Protein AF-A0AA35TPE4-F1 (afdb_monomer_lite)

Foldseek 3Di:
DLVVLLVVLVVLLVVLVLLLCLQQVPPLCPPPHVNVVVVVVVVVLCQFQVLSVDNPNPLSNVLSVVSVVLSVLSVVLNVCSVVVHLVSLVSLLVSLVSLQVSLVVVVVCCDVVVPNVVSGDDPDPCCCCVNPVPVSVCSNVVSVVSNVVSVVVVVVVVVVVVVVVVVVVVD

Sequence (171 aa):
MDRLGLLWFTVASLIVSWDSAFVLLRPKTLPGGDWHHFFKPYALYIQIDTRYGDMTDTFGYAQSWANVVEIVLNFSTVALLLQKSRGAWLCGFAVSTMTFWKTVIYMMQYFDFCAGGHLVQHHTWQQYLGLFMIPNGIWVVVPFYFMLAYGRKLKSGLDAIDITENKNKSD

Secondary structure (DSSP, 8-state):
-HHHHHHHHHHHHHHHHHHHHHHHTTTTTSTTSTTGGGSTTHHHHHHHBGGGT-TT-HHHHHHHHHHHHHHHHHHHHHHHHHTT-THHHHHHHHHHHHHHHHHHHHHHTTSGGGT-GGGB--SSHHHIIIIIIHHHHHHHHHHHHHHHHHHHHHHHHHHHHHHHHHHHHH-

Structure (mmCIF, N/CA/C/O backbone):
data_AF-A0AA35TPE4-F1
#
_entry.id   AF-A0AA35TPE4-F1
#
loop_
_atom_site.group_PDB
_atom_site.id
_atom_site.type_symbol
_atom_site.label_atom_id
_atom_site.label_alt_id
_atom_site.label_comp_id
_atom_site.label_asym_id
_atom_site.label_entity_id
_atom_site.label_seq_id
_atom_site.pdbx_PDB_ins_code
_atom_site.Cartn_x
_atom_site.Cartn_y
_atom_site.Cartn_z
_atom_site.occupancy
_atom_site.B_iso_or_equiv
_atom_site.auth_seq_id
_atom_site.auth_comp_id
_atom_site.auth_asym_id
_atom_site.auth_atom_id
_atom_site.pdbx_PDB_model_num
ATOM 1 N N . MET A 1 1 ? -15.989 -6.283 9.355 1.00 81.69 1 MET A N 1
ATOM 2 C CA . MET A 1 1 ? -14.985 -5.205 9.248 1.00 81.69 1 MET A CA 1
ATOM 3 C C . MET A 1 1 ? -13.635 -5.649 9.786 1.00 81.69 1 MET A C 1
ATOM 5 O O . MET A 1 1 ? -12.712 -5.747 9.003 1.00 81.69 1 MET A O 1
ATOM 9 N N . ASP A 1 2 ? -13.528 -6.035 11.058 1.00 87.62 2 ASP A N 1
ATOM 10 C CA . ASP A 1 2 ? -12.223 -6.367 11.660 1.00 87.62 2 ASP A CA 1
ATOM 11 C C . ASP A 1 2 ? -11.571 -7.618 11.034 1.00 87.62 2 ASP A C 1
ATOM 13 O O . ASP A 1 2 ? -10.374 -7.620 10.780 1.00 87.62 2 ASP A O 1
ATOM 17 N N . ARG A 1 3 ? -12.363 -8.633 10.646 1.00 94.44 3 ARG A N 1
ATOM 18 C CA . ARG A 1 3 ? -11.879 -9.780 9.842 1.00 94.44 3 ARG A CA 1
ATOM 19 C C . ARG A 1 3 ? -11.372 -9.380 8.452 1.00 94.44 3 ARG A C 1
ATOM 21 O O . ARG A 1 3 ? -10.402 -9.949 7.971 1.00 94.44 3 ARG A O 1
ATOM 28 N N . LEU A 1 4 ? -12.030 -8.404 7.822 1.00 96.56 4 LEU A N 1
ATOM 29 C CA . LEU A 1 4 ? -11.601 -7.868 6.530 1.00 96.56 4 LEU A CA 1
ATOM 30 C C . LEU A 1 4 ? -10.307 -7.064 6.700 1.00 96.56 4 LEU A C 1
ATOM 32 O O . LEU A 1 4 ? -9.418 -7.181 5.871 1.00 96.56 4 LEU A O 1
ATOM 36 N N . GLY A 1 5 ? -10.182 -6.311 7.798 1.00 97.12 5 GLY A N 1
ATOM 37 C CA . GLY A 1 5 ? -8.951 -5.625 8.188 1.00 97.12 5 GLY A CA 1
ATOM 38 C C . GLY A 1 5 ? -7.791 -6.587 8.411 1.00 97.12 5 GLY A C 1
ATOM 39 O O . GLY A 1 5 ? -6.720 -6.360 7.867 1.00 97.12 5 GLY A O 1
ATOM 40 N N . LEU A 1 6 ? -8.013 -7.685 9.140 1.00 98.12 6 LEU A N 1
ATOM 41 C CA . LEU A 1 6 ? -7.004 -8.732 9.328 1.00 98.12 6 LEU A CA 1
ATOM 42 C C . LEU A 1 6 ? -6.519 -9.272 7.983 1.00 98.12 6 LEU A C 1
ATOM 44 O O . LEU A 1 6 ? -5.323 -9.271 7.726 1.00 98.12 6 LEU A O 1
ATOM 48 N N . LEU A 1 7 ? -7.447 -9.669 7.108 1.00 98.31 7 LEU A N 1
ATOM 49 C CA . LEU A 1 7 ? -7.095 -10.166 5.781 1.00 98.31 7 LEU A CA 1
ATOM 50 C C . LEU A 1 7 ? -6.309 -9.122 4.979 1.00 98.31 7 LEU A C 1
ATOM 52 O O . LEU A 1 7 ? -5.238 -9.425 4.461 1.00 98.31 7 LEU A O 1
ATOM 56 N N . TRP A 1 8 ? -6.833 -7.900 4.894 1.00 98.44 8 TRP A N 1
ATOM 57 C CA . TRP A 1 8 ? -6.244 -6.835 4.096 1.00 98.44 8 TRP A CA 1
ATOM 58 C C . TRP A 1 8 ? -4.845 -6.463 4.568 1.00 98.44 8 TRP A C 1
ATOM 60 O O . TRP A 1 8 ? -3.914 -6.548 3.780 1.00 98.44 8 TRP A O 1
ATOM 70 N N . PHE A 1 9 ? -4.675 -6.088 5.837 1.00 98.56 9 PHE A N 1
ATOM 71 C CA . PHE A 1 9 ? -3.381 -5.616 6.328 1.00 98.56 9 PHE A CA 1
ATOM 72 C C . PHE A 1 9 ? -2.331 -6.725 6.335 1.00 98.56 9 PHE A C 1
ATOM 74 O O . PHE A 1 9 ? -1.164 -6.445 6.088 1.00 98.56 9 PHE A O 1
ATOM 81 N N . THR A 1 10 ? -2.723 -7.987 6.540 1.00 98.56 10 THR A N 1
ATOM 82 C CA . THR A 1 10 ? -1.794 -9.113 6.388 1.00 98.56 10 THR A CA 1
ATOM 83 C C . THR A 1 1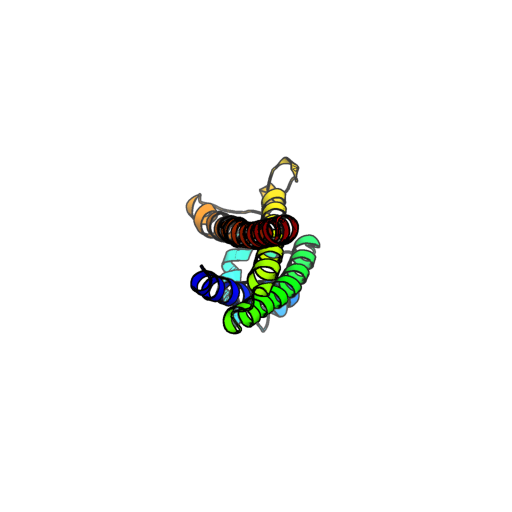0 ? -1.361 -9.289 4.935 1.00 98.56 10 THR A C 1
ATOM 85 O O . THR A 1 10 ? -0.163 -9.329 4.665 1.00 98.56 10 THR A O 1
ATOM 88 N N . VAL A 1 11 ? -2.303 -9.373 3.991 1.00 98.38 11 VAL A N 1
ATOM 89 C CA . VAL A 1 11 ? -1.976 -9.559 2.566 1.00 98.38 11 VAL A CA 1
ATOM 90 C C . VAL A 1 11 ? -1.193 -8.362 2.024 1.00 98.38 11 VAL A C 1
ATOM 92 O O . VAL A 1 11 ? -0.195 -8.551 1.331 1.00 98.38 11 VAL A O 1
ATOM 95 N N . ALA A 1 12 ? -1.587 -7.144 2.395 1.00 98.19 12 ALA A N 1
ATOM 96 C CA . ALA A 1 12 ? -0.894 -5.921 2.023 1.00 98.19 12 ALA A CA 1
ATOM 97 C C . ALA A 1 12 ? 0.541 -5.904 2.533 1.00 98.19 12 ALA A C 1
ATOM 99 O O . ALA A 1 12 ? 1.447 -5.691 1.734 1.00 98.19 12 ALA A O 1
ATOM 100 N N . SER A 1 13 ? 0.781 -6.233 3.807 1.00 97.94 13 SER A N 1
ATOM 101 C CA . SER A 1 13 ? 2.146 -6.342 4.327 1.00 97.94 13 SER A CA 1
ATOM 102 C C . SER A 1 13 ? 3.010 -7.301 3.516 1.00 97.94 13 SER A C 1
ATOM 104 O O . SER A 1 13 ? 4.166 -6.983 3.258 1.00 97.94 13 SER A O 1
ATOM 106 N N . LEU A 1 14 ? 2.485 -8.456 3.095 1.00 98.06 14 LEU A N 1
ATOM 107 C CA . LEU A 1 14 ? 3.258 -9.428 2.315 1.00 98.06 14 LEU A CA 1
ATOM 108 C C . LEU A 1 14 ? 3.609 -8.895 0.921 1.00 98.06 14 LEU A C 1
ATOM 110 O O . LEU A 1 14 ? 4.765 -8.984 0.508 1.00 98.06 14 LEU A O 1
ATOM 114 N N . ILE A 1 15 ? 2.636 -8.308 0.220 1.00 98.06 15 ILE A N 1
ATOM 115 C CA . ILE A 1 15 ? 2.846 -7.756 -1.125 1.00 98.06 15 ILE A CA 1
ATOM 116 C C . ILE A 1 15 ? 3.804 -6.564 -1.072 1.00 98.06 15 ILE A C 1
ATOM 118 O O . ILE A 1 15 ? 4.768 -6.518 -1.827 1.00 98.06 15 ILE A O 1
ATOM 122 N N . VAL A 1 16 ? 3.582 -5.632 -0.145 1.00 97.81 16 VAL A N 1
ATOM 123 C CA . VAL A 1 16 ? 4.398 -4.420 0.006 1.00 97.81 16 VAL A CA 1
ATOM 124 C C . VAL A 1 16 ? 5.812 -4.761 0.485 1.00 97.81 16 VAL A C 1
ATOM 126 O O . VAL A 1 16 ? 6.768 -4.110 0.071 1.00 97.81 16 VAL A O 1
ATOM 129 N N . SER A 1 17 ? 5.980 -5.822 1.286 1.00 98.19 17 SER A N 1
ATOM 130 C CA . SER A 1 17 ? 7.312 -6.348 1.630 1.00 98.19 17 SER A CA 1
ATOM 131 C C . SER A 1 17 ? 8.048 -6.847 0.397 1.00 98.19 17 SER A C 1
ATOM 133 O O . SER A 1 17 ? 9.224 -6.538 0.224 1.00 98.19 17 SER A O 1
ATOM 135 N N . TRP A 1 18 ? 7.365 -7.597 -0.469 1.00 97.88 18 TRP A N 1
ATOM 136 C CA . TRP A 1 18 ? 7.956 -8.096 -1.706 1.00 97.88 18 TRP A CA 1
ATOM 137 C C . TRP A 1 18 ? 8.314 -6.948 -2.658 1.00 97.88 18 TRP A C 1
ATOM 139 O O . TRP A 1 18 ? 9.425 -6.909 -3.179 1.00 97.88 18 TRP A O 1
ATOM 149 N N . ASP A 1 19 ? 7.433 -5.960 -2.793 1.00 97.25 19 ASP A N 1
ATOM 150 C CA . ASP A 1 19 ? 7.647 -4.769 -3.615 1.00 97.25 19 ASP A CA 1
ATOM 151 C C . ASP A 1 19 ? 8.816 -3.902 -3.127 1.00 97.25 19 ASP A C 1
ATOM 153 O O . ASP A 1 19 ? 9.745 -3.596 -3.876 1.00 97.25 19 ASP A O 1
ATOM 157 N N . SER A 1 20 ? 8.840 -3.591 -1.830 1.00 97.69 20 SER A N 1
ATOM 158 C CA . SER A 1 20 ? 9.935 -2.839 -1.218 1.00 97.69 20 SER A CA 1
ATOM 159 C C . SER A 1 20 ? 11.262 -3.587 -1.315 1.00 97.69 20 SER A C 1
ATOM 161 O O . SER A 1 20 ? 12.293 -2.968 -1.577 1.00 97.69 20 SER A O 1
ATOM 163 N N . ALA A 1 21 ? 11.256 -4.905 -1.100 1.00 98.00 21 ALA A N 1
ATOM 164 C CA . ALA A 1 21 ? 12.451 -5.728 -1.226 1.00 98.00 21 ALA A CA 1
ATOM 165 C C . ALA A 1 21 ? 12.966 -5.720 -2.666 1.00 98.00 21 ALA A C 1
ATOM 167 O O . ALA A 1 21 ? 14.171 -5.586 -2.868 1.00 98.00 21 ALA A O 1
ATOM 168 N N . PHE A 1 22 ? 12.073 -5.800 -3.660 1.00 98.25 22 PHE A N 1
ATOM 169 C CA . PHE A 1 22 ? 12.464 -5.706 -5.061 1.00 98.25 22 PHE A CA 1
ATOM 170 C C . PHE A 1 22 ? 13.268 -4.433 -5.310 1.00 98.25 22 PHE A C 1
ATOM 172 O O . PHE A 1 22 ? 14.395 -4.536 -5.782 1.00 98.25 22 PHE A O 1
ATOM 179 N N . VAL A 1 23 ? 12.734 -3.262 -4.949 1.00 97.94 23 VAL A N 1
ATOM 180 C CA . VAL A 1 23 ? 13.345 -1.961 -5.263 1.00 97.94 23 VAL A CA 1
ATOM 181 C C . VAL A 1 23 ? 14.620 -1.692 -4.459 1.00 97.94 23 VAL A C 1
ATOM 183 O O . VAL A 1 23 ? 15.614 -1.245 -5.039 1.00 97.94 23 VAL A O 1
ATOM 186 N N . LEU A 1 24 ? 14.614 -1.962 -3.148 1.00 97.69 24 LEU A N 1
ATOM 187 C CA . LEU A 1 24 ? 15.739 -1.649 -2.252 1.00 97.69 24 LEU A CA 1
ATOM 188 C C . LEU A 1 24 ? 16.948 -2.568 -2.457 1.00 97.69 24 LEU A C 1
ATOM 190 O O . LEU A 1 24 ? 18.067 -2.190 -2.121 1.00 97.69 24 LEU A O 1
ATOM 194 N N . LEU A 1 25 ? 16.737 -3.771 -2.995 1.00 97.31 25 LEU A N 1
ATOM 195 C CA . LEU A 1 25 ? 17.798 -4.759 -3.206 1.00 97.31 25 LEU A CA 1
ATOM 196 C C . LEU A 1 25 ? 18.301 -4.803 -4.653 1.00 97.31 25 LEU A C 1
ATOM 198 O O . LEU A 1 25 ? 19.137 -5.650 -4.991 1.00 97.31 25 LEU A O 1
ATOM 202 N N . ARG A 1 26 ? 17.833 -3.898 -5.522 1.00 96.75 26 ARG A N 1
ATOM 203 C CA . ARG A 1 26 ? 18.419 -3.737 -6.856 1.00 96.75 26 ARG A CA 1
ATOM 204 C C . ARG A 1 26 ? 19.914 -3.370 -6.717 1.00 96.75 26 ARG A C 1
ATOM 206 O O . ARG A 1 26 ? 20.282 -2.655 -5.788 1.00 96.75 26 ARG A O 1
ATOM 213 N N . PRO A 1 27 ? 20.801 -3.862 -7.601 1.00 96.94 27 PRO A N 1
ATOM 214 C CA . PRO A 1 27 ? 20.501 -4.578 -8.840 1.00 96.94 27 PRO A CA 1
ATOM 215 C C . PRO A 1 27 ? 20.304 -6.094 -8.676 1.00 96.94 27 PRO A C 1
ATOM 217 O O . PRO A 1 27 ? 19.991 -6.758 -9.656 1.00 96.94 27 PRO A O 1
ATOM 220 N N . LYS A 1 28 ? 20.441 -6.670 -7.470 1.00 97.56 28 LYS A N 1
ATOM 221 C CA . LYS A 1 28 ? 20.376 -8.135 -7.272 1.00 97.56 28 LYS A CA 1
ATOM 222 C C . LYS A 1 28 ? 19.030 -8.742 -7.671 1.00 97.56 28 LYS A C 1
ATOM 224 O O . LYS A 1 28 ? 18.963 -9.921 -7.998 1.00 97.56 28 LYS A O 1
ATOM 229 N N . THR A 1 29 ? 17.965 -7.953 -7.617 1.00 97.81 29 THR A N 1
ATOM 230 C CA . THR A 1 29 ? 16.585 -8.348 -7.931 1.00 97.81 29 THR A CA 1
ATOM 231 C C . THR A 1 29 ? 16.196 -8.103 -9.395 1.00 97.81 29 THR A C 1
ATOM 233 O O . THR A 1 29 ? 15.232 -8.708 -9.876 1.00 97.81 29 THR A O 1
ATOM 236 N N . LEU A 1 30 ? 16.947 -7.267 -10.124 1.00 97.75 30 LEU A N 1
ATOM 237 C CA . LEU A 1 30 ? 16.736 -6.997 -11.551 1.00 97.75 30 LEU A CA 1
ATOM 238 C C . LEU A 1 30 ? 17.097 -8.221 -12.412 1.00 97.75 30 LEU A C 1
ATOM 240 O O . LEU A 1 30 ? 17.871 -9.068 -11.961 1.00 97.75 30 LEU A O 1
ATOM 244 N N . PRO A 1 31 ? 16.576 -8.333 -13.652 1.00 97.12 31 PRO A N 1
ATOM 245 C CA . PRO A 1 31 ? 16.970 -9.397 -14.574 1.00 97.12 31 PRO A CA 1
ATOM 246 C C . PRO A 1 31 ? 18.494 -9.514 -14.708 1.00 97.12 31 PRO A C 1
ATOM 248 O O . PRO A 1 31 ? 19.179 -8.531 -14.977 1.00 97.12 31 PRO A O 1
ATOM 251 N N . GLY A 1 32 ? 19.017 -10.725 -14.502 1.00 95.25 32 GLY A N 1
ATOM 252 C CA . GLY A 1 32 ? 20.458 -11.007 -14.477 1.00 95.25 32 GLY A CA 1
ATOM 253 C C . GLY A 1 32 ? 21.114 -10.931 -13.091 1.00 95.25 32 GLY A C 1
ATOM 254 O O . GLY A 1 32 ? 22.249 -11.371 -12.952 1.00 95.25 32 GLY A O 1
ATOM 255 N N . GLY A 1 33 ? 20.418 -10.432 -12.064 1.00 96.38 33 GLY A N 1
ATOM 256 C CA . GLY A 1 33 ? 20.898 -10.430 -10.682 1.00 96.38 33 GLY A CA 1
ATOM 257 C C . GLY A 1 33 ? 20.655 -11.752 -9.942 1.00 96.38 33 GLY A C 1
ATOM 258 O O . GLY A 1 33 ? 19.712 -12.491 -10.241 1.00 96.38 33 GLY A O 1
ATOM 259 N N . ASP A 1 34 ? 21.475 -12.023 -8.923 1.00 96.50 34 ASP A N 1
ATOM 260 C CA . ASP A 1 34 ? 21.464 -13.279 -8.152 1.00 96.50 34 ASP A CA 1
ATOM 261 C C . ASP A 1 34 ? 20.087 -13.633 -7.561 1.00 96.50 34 ASP A C 1
ATOM 263 O O . ASP A 1 34 ? 19.723 -14.803 -7.424 1.00 96.50 34 ASP A O 1
ATOM 267 N N . TRP A 1 35 ? 19.303 -12.623 -7.176 1.00 96.56 35 TRP A N 1
ATOM 268 C CA . TRP A 1 35 ? 18.032 -12.789 -6.463 1.00 96.56 35 TRP A CA 1
ATOM 269 C C . TRP A 1 35 ? 16.821 -12.674 -7.389 1.00 96.56 35 TRP A C 1
ATOM 271 O O . TRP A 1 35 ? 15.693 -12.886 -6.947 1.00 96.56 35 TRP A O 1
ATOM 281 N N . HIS A 1 36 ? 17.027 -12.411 -8.683 1.00 96.56 36 HIS A N 1
ATOM 282 C CA . HIS A 1 36 ? 15.958 -12.202 -9.660 1.00 96.56 36 HIS A CA 1
ATOM 283 C C . HIS A 1 36 ? 14.932 -13.342 -9.713 1.00 96.56 36 HIS A C 1
ATOM 285 O O . HIS A 1 36 ? 13.749 -13.123 -9.962 1.00 96.56 36 HIS A O 1
ATOM 291 N N . HIS A 1 37 ? 15.358 -14.574 -9.440 1.00 95.69 37 HIS A N 1
ATOM 292 C CA . HIS A 1 37 ? 14.488 -15.744 -9.471 1.00 95.69 37 HIS A CA 1
ATOM 293 C C . HIS A 1 37 ? 13.305 -15.669 -8.484 1.00 95.69 37 HIS A C 1
ATOM 295 O O . HIS A 1 37 ? 12.266 -16.267 -8.768 1.00 95.69 37 HIS A O 1
ATOM 301 N N . PHE A 1 38 ? 13.419 -14.899 -7.394 1.00 96.00 38 PHE A N 1
ATOM 302 C CA . PHE A 1 38 ? 12.319 -14.612 -6.460 1.00 96.00 38 PHE A CA 1
ATOM 303 C C . PHE A 1 38 ? 11.407 -13.461 -6.914 1.00 96.00 38 PHE A C 1
ATOM 305 O O . PHE A 1 38 ? 10.326 -13.272 -6.363 1.00 96.00 38 PHE A O 1
ATOM 312 N N . PHE A 1 39 ? 11.827 -12.699 -7.923 1.00 97.06 39 PHE A N 1
ATOM 313 C CA . PHE A 1 39 ? 11.155 -11.501 -8.426 1.00 97.06 39 PHE A CA 1
ATOM 314 C C . PHE A 1 39 ? 10.839 -11.604 -9.922 1.00 97.06 39 PHE A C 1
ATOM 316 O O . PHE A 1 39 ? 10.667 -10.592 -10.592 1.00 97.06 39 PHE A O 1
ATOM 323 N N . LYS A 1 40 ? 10.737 -12.823 -10.472 1.00 95.38 40 LYS A N 1
ATOM 324 C CA . LYS A 1 40 ? 10.509 -13.051 -11.912 1.00 95.38 40 LYS A CA 1
ATOM 325 C C . LYS A 1 40 ? 9.363 -12.224 -12.510 1.00 95.38 40 LYS A C 1
ATOM 327 O O . LYS A 1 40 ? 9.563 -11.700 -13.603 1.00 95.38 40 LYS A O 1
ATOM 332 N N . PRO A 1 41 ? 8.202 -12.042 -11.843 1.00 94.94 41 PRO A N 1
ATOM 333 C CA . PRO A 1 41 ? 7.129 -11.216 -12.400 1.00 94.94 41 PRO A CA 1
ATOM 334 C C . PRO A 1 41 ? 7.546 -9.761 -12.659 1.00 94.94 41 PRO A C 1
ATOM 336 O O . PRO A 1 41 ? 7.050 -9.144 -13.602 1.00 94.94 41 PRO A O 1
ATOM 339 N N . TYR A 1 42 ? 8.523 -9.238 -11.911 1.00 95.69 42 TYR A N 1
ATOM 340 C CA . TYR A 1 42 ? 9.053 -7.899 -12.140 1.00 95.69 42 TYR A CA 1
ATOM 341 C C . TYR A 1 42 ? 9.828 -7.768 -13.457 1.00 95.69 42 TYR A C 1
ATOM 343 O O . TYR A 1 42 ? 9.913 -6.660 -13.969 1.00 95.69 42 TYR A O 1
ATOM 351 N N . ALA A 1 43 ? 10.319 -8.855 -14.070 1.00 94.69 43 ALA A N 1
ATOM 352 C CA . ALA A 1 43 ? 10.928 -8.788 -15.407 1.00 94.69 43 ALA A CA 1
ATOM 353 C C . ALA A 1 43 ? 9.950 -8.264 -16.471 1.00 94.69 43 ALA A C 1
ATOM 355 O O . ALA A 1 43 ? 10.362 -7.571 -17.398 1.00 94.69 43 ALA A O 1
ATOM 356 N N . LEU A 1 44 ? 8.664 -8.599 -16.326 1.00 92.94 44 LEU A N 1
ATOM 357 C CA . LEU A 1 44 ? 7.595 -8.051 -17.154 1.00 92.94 44 LEU A CA 1
ATOM 358 C C . LEU A 1 44 ? 7.201 -6.655 -16.666 1.00 92.94 44 LEU A C 1
ATOM 360 O O . LEU A 1 44 ? 7.022 -5.749 -17.472 1.00 92.94 44 LEU A O 1
ATOM 364 N N . TYR A 1 45 ? 7.086 -6.474 -15.350 1.00 93.50 45 TYR A N 1
ATOM 365 C CA . TYR A 1 45 ? 6.601 -5.224 -14.770 1.00 93.50 45 TYR A CA 1
ATOM 366 C C . TYR A 1 45 ? 7.488 -4.016 -15.096 1.00 93.50 45 TYR A C 1
ATOM 368 O O . TYR A 1 45 ? 6.957 -2.975 -15.463 1.00 93.50 45 TYR A O 1
ATOM 376 N N . ILE A 1 46 ? 8.820 -4.158 -15.067 1.00 95.00 46 ILE A N 1
ATOM 377 C CA . ILE A 1 46 ? 9.757 -3.067 -15.408 1.00 95.00 46 ILE A CA 1
ATOM 378 C C . ILE A 1 46 ? 9.639 -2.588 -16.860 1.00 95.00 46 ILE A C 1
ATOM 380 O O . ILE A 1 46 ? 10.078 -1.488 -17.180 1.00 95.00 46 ILE A O 1
ATOM 384 N N . GLN A 1 47 ? 9.089 -3.419 -17.751 1.00 93.69 47 GLN A N 1
ATOM 385 C CA . GLN A 1 47 ? 8.824 -3.026 -19.135 1.00 93.69 47 GLN A CA 1
ATOM 386 C C . GLN A 1 47 ? 7.572 -2.157 -19.237 1.00 93.69 47 GLN A C 1
ATOM 388 O O . GLN A 1 47 ? 7.423 -1.447 -20.223 1.00 93.69 47 GLN A O 1
ATOM 393 N N . ILE A 1 48 ? 6.679 -2.239 -18.244 1.00 94.12 48 ILE A N 1
ATOM 394 C CA . ILE A 1 48 ? 5.439 -1.470 -18.187 1.00 94.12 48 ILE A CA 1
ATOM 395 C C . ILE A 1 48 ? 5.624 -0.205 -17.364 1.00 94.12 48 ILE A C 1
ATOM 397 O O . ILE A 1 48 ? 5.295 0.874 -17.833 1.00 94.12 48 ILE A O 1
ATOM 401 N N . ASP A 1 49 ? 6.159 -0.324 -16.154 1.00 95.31 49 ASP A N 1
ATOM 402 C CA . ASP A 1 49 ? 6.528 0.807 -15.315 1.00 95.31 49 ASP A CA 1
ATOM 403 C C . ASP A 1 49 ? 8.050 0.885 -15.202 1.00 95.31 49 ASP A C 1
ATOM 405 O O . ASP A 1 49 ? 8.694 0.152 -14.444 1.00 95.31 49 ASP A O 1
ATOM 409 N N . THR A 1 50 ? 8.632 1.795 -15.977 1.00 94.75 50 THR A N 1
ATOM 410 C CA . THR A 1 50 ? 10.084 1.886 -16.142 1.00 94.75 50 THR A CA 1
ATOM 411 C C . THR A 1 50 ? 10.792 2.353 -14.872 1.00 94.75 50 THR A C 1
ATOM 413 O O . THR A 1 50 ? 11.972 2.043 -14.690 1.00 94.75 50 THR A O 1
ATOM 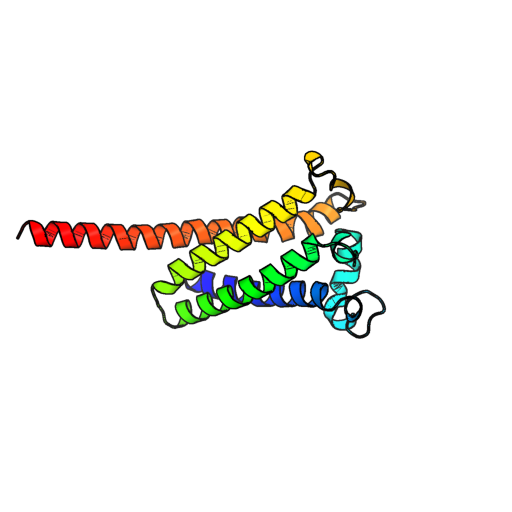416 N N . ARG A 1 51 ? 10.078 2.988 -13.927 1.00 94.38 51 ARG A N 1
ATOM 417 C CA . ARG A 1 51 ? 10.631 3.416 -12.623 1.00 94.38 51 ARG A CA 1
ATOM 418 C C . ARG A 1 51 ? 11.192 2.236 -11.829 1.00 94.38 51 ARG A C 1
ATOM 420 O O . ARG A 1 51 ? 12.226 2.348 -11.173 1.00 94.38 51 ARG A O 1
ATOM 427 N N . TYR A 1 52 ? 10.561 1.069 -11.946 1.00 95.88 52 TYR A N 1
ATOM 428 C CA . TYR A 1 52 ? 11.019 -0.151 -11.279 1.00 95.88 52 TYR A CA 1
ATOM 429 C C . TYR A 1 52 ? 12.324 -0.706 -11.871 1.00 95.88 52 TYR A C 1
ATOM 431 O O . TYR A 1 52 ? 13.051 -1.425 -11.181 1.00 95.88 52 TYR A O 1
ATOM 439 N N . GLY A 1 53 ? 12.665 -0.359 -13.114 1.00 95.81 53 GLY A N 1
ATOM 440 C CA . GLY A 1 53 ? 13.958 -0.676 -13.731 1.00 95.81 53 GLY A CA 1
ATOM 441 C C . GLY A 1 53 ? 15.024 0.403 -13.515 1.00 95.81 53 GLY A C 1
ATOM 442 O O . GLY A 1 53 ? 16.214 0.093 -13.531 1.00 95.81 53 GLY A O 1
ATOM 443 N N . ASP A 1 54 ? 14.612 1.649 -13.281 1.00 95.38 54 ASP A N 1
ATOM 444 C CA . ASP A 1 54 ? 15.515 2.789 -13.135 1.00 95.38 54 ASP A CA 1
ATOM 445 C C . ASP A 1 54 ? 16.178 2.830 -11.746 1.00 95.38 54 ASP A C 1
ATOM 447 O O . ASP A 1 54 ? 15.537 3.025 -10.708 1.00 95.38 54 ASP A O 1
ATOM 451 N N . MET A 1 55 ? 17.499 2.647 -11.735 1.00 95.12 55 MET A N 1
ATOM 452 C CA . MET A 1 55 ? 18.343 2.698 -10.536 1.00 95.12 55 MET A CA 1
ATOM 453 C C . MET A 1 55 ? 18.612 4.121 -10.040 1.00 95.12 55 MET A C 1
ATOM 455 O O . MET A 1 55 ? 19.100 4.296 -8.925 1.00 95.12 55 MET A O 1
ATOM 459 N N . THR A 1 56 ? 18.319 5.125 -10.862 1.00 95.25 56 THR A N 1
ATOM 460 C CA . THR A 1 56 ? 18.504 6.544 -10.550 1.00 95.25 56 THR A CA 1
ATOM 461 C C . THR A 1 56 ? 17.208 7.229 -10.116 1.00 95.25 56 THR A C 1
ATOM 463 O O . THR A 1 56 ? 17.241 8.381 -9.683 1.00 95.25 56 THR A O 1
ATOM 466 N N . ASP A 1 57 ? 16.079 6.513 -10.142 1.00 94.88 57 ASP A N 1
ATOM 467 C CA . ASP A 1 57 ? 14.786 7.026 -9.700 1.00 94.88 57 ASP A CA 1
ATOM 468 C C . ASP A 1 57 ? 14.733 7.219 -8.173 1.00 94.88 57 ASP A C 1
ATOM 470 O O . ASP A 1 57 ? 14.479 6.301 -7.384 1.00 94.88 57 ASP A O 1
ATOM 474 N N . THR A 1 58 ? 14.948 8.462 -7.748 1.00 94.88 58 THR A N 1
ATOM 475 C CA . THR A 1 58 ? 14.989 8.855 -6.334 1.00 94.88 58 THR A CA 1
ATOM 476 C C . THR A 1 58 ? 13.632 8.724 -5.645 1.00 94.88 58 THR A C 1
ATOM 478 O O . THR A 1 58 ? 13.571 8.363 -4.467 1.00 94.88 58 THR A O 1
ATOM 481 N N . PHE A 1 59 ? 12.533 8.960 -6.364 1.00 95.00 59 PHE A N 1
ATOM 482 C CA . PHE A 1 59 ? 11.191 8.849 -5.796 1.00 95.00 59 PHE A CA 1
ATOM 483 C C . PHE A 1 59 ? 10.823 7.398 -5.494 1.00 95.00 59 PHE A C 1
ATOM 485 O O . PHE A 1 59 ? 10.317 7.128 -4.411 1.00 95.00 59 PHE A O 1
ATOM 492 N N . GLY A 1 60 ? 11.076 6.453 -6.405 1.00 95.25 60 GLY A N 1
ATOM 493 C CA . GLY A 1 60 ? 10.772 5.034 -6.194 1.00 95.25 60 GLY A CA 1
ATOM 494 C C . GLY A 1 60 ? 11.576 4.451 -5.037 1.00 95.25 60 GLY A C 1
ATOM 495 O O . GLY A 1 60 ? 11.054 3.673 -4.234 1.00 95.25 60 GLY A O 1
ATOM 496 N N . TYR A 1 61 ? 12.821 4.906 -4.871 1.00 96.19 61 TYR A N 1
ATOM 497 C CA . TYR A 1 61 ? 13.626 4.553 -3.705 1.00 96.19 61 TYR A CA 1
ATOM 498 C C . TYR A 1 61 ? 13.028 5.108 -2.401 1.00 96.19 61 TYR A C 1
ATOM 500 O O . TYR A 1 61 ? 12.871 4.368 -1.429 1.00 96.19 61 TYR A O 1
ATOM 508 N N . ALA A 1 62 ? 12.616 6.380 -2.381 1.00 97.25 62 ALA A N 1
ATOM 509 C CA . ALA A 1 62 ? 11.958 6.989 -1.221 1.00 97.25 62 ALA A CA 1
ATOM 510 C C . ALA A 1 62 ? 10.606 6.325 -0.889 1.00 97.25 62 ALA A C 1
ATOM 512 O O . ALA A 1 62 ? 10.316 6.041 0.273 1.00 97.25 62 ALA A O 1
ATOM 513 N N . GLN A 1 63 ? 9.804 6.011 -1.907 1.00 96.75 63 GLN A N 1
ATOM 514 C CA . GLN A 1 63 ? 8.558 5.249 -1.789 1.00 96.75 63 GLN A CA 1
ATOM 515 C C . GLN A 1 63 ? 8.778 3.883 -1.150 1.00 96.75 63 GLN A C 1
ATOM 517 O O . GLN A 1 63 ? 7.995 3.465 -0.302 1.00 96.75 63 GLN A O 1
ATOM 522 N N . SER A 1 64 ? 9.867 3.208 -1.507 1.00 97.50 64 SER A N 1
ATOM 523 C CA . SER A 1 64 ? 10.194 1.899 -0.943 1.00 97.50 64 SER A CA 1
ATOM 524 C C . SER A 1 64 ? 10.573 1.991 0.534 1.00 97.50 64 SER A C 1
ATOM 526 O O . SER A 1 64 ? 10.199 1.133 1.323 1.00 97.50 64 SER A O 1
ATOM 528 N N . TRP A 1 65 ? 11.214 3.075 0.971 1.00 97.75 65 TRP A N 1
ATOM 529 C CA . TRP A 1 65 ? 11.390 3.325 2.406 1.00 97.75 65 TRP A CA 1
ATOM 530 C C . TRP A 1 65 ? 10.072 3.633 3.121 1.00 97.75 65 TRP A C 1
ATOM 532 O O . TRP A 1 65 ? 9.851 3.150 4.233 1.00 97.75 65 TRP A O 1
ATOM 542 N N . ALA A 1 66 ? 9.160 4.371 2.483 1.00 97.69 66 ALA A N 1
ATOM 543 C CA . ALA A 1 66 ? 7.814 4.568 3.019 1.00 97.69 66 ALA A CA 1
ATOM 544 C C . ALA A 1 66 ? 7.039 3.238 3.124 1.00 97.69 66 ALA A C 1
ATOM 546 O O . ALA A 1 66 ? 6.334 3.023 4.109 1.00 97.69 66 ALA A O 1
ATOM 547 N N . ASN A 1 67 ? 7.234 2.313 2.177 1.00 98.12 67 ASN A N 1
ATOM 548 C CA . ASN A 1 67 ? 6.686 0.955 2.229 1.00 98.12 67 ASN A CA 1
ATOM 549 C C . ASN A 1 67 ? 7.178 0.186 3.466 1.00 98.12 67 ASN A C 1
ATOM 551 O O . ASN A 1 67 ? 6.381 -0.491 4.109 1.00 98.12 67 ASN A O 1
ATOM 555 N N . VAL A 1 68 ? 8.451 0.321 3.860 1.00 98.19 68 VAL A N 1
ATOM 556 C CA . VAL A 1 68 ? 8.972 -0.297 5.099 1.00 98.19 68 VAL A CA 1
ATOM 557 C C . VAL A 1 68 ? 8.203 0.187 6.331 1.00 98.19 68 VAL A C 1
ATOM 559 O O . VAL A 1 68 ? 7.799 -0.624 7.166 1.00 98.19 68 VAL A O 1
ATOM 562 N N . VAL A 1 69 ? 7.944 1.493 6.431 1.00 98.00 69 VAL A N 1
ATOM 563 C CA . VAL A 1 69 ? 7.140 2.063 7.528 1.00 98.00 69 VAL A CA 1
ATOM 564 C C . VAL A 1 69 ? 5.698 1.554 7.469 1.00 98.00 69 VAL A C 1
ATOM 566 O O . VAL A 1 69 ? 5.132 1.166 8.493 1.00 98.00 69 VAL A O 1
ATOM 569 N N . GLU A 1 70 ? 5.114 1.500 6.273 1.00 98.12 70 GLU A N 1
ATOM 570 C CA . GLU A 1 70 ? 3.769 0.970 6.048 1.00 98.12 70 GLU A CA 1
ATOM 571 C C . GLU A 1 70 ? 3.639 -0.484 6.523 1.00 98.12 70 GLU A C 1
ATOM 573 O O . GLU A 1 70 ? 2.686 -0.814 7.228 1.00 98.12 70 GLU A O 1
ATOM 578 N N . ILE A 1 71 ? 4.617 -1.342 6.220 1.00 98.50 71 ILE A N 1
ATOM 579 C CA . ILE A 1 71 ? 4.635 -2.751 6.643 1.00 98.50 71 ILE A CA 1
ATOM 580 C C . ILE A 1 71 ? 4.582 -2.865 8.170 1.00 98.50 71 ILE A C 1
ATOM 582 O O . ILE A 1 71 ? 3.791 -3.648 8.706 1.00 98.50 71 ILE A O 1
ATOM 586 N N . VAL A 1 72 ? 5.384 -2.065 8.883 1.00 98.44 72 VAL A N 1
ATOM 587 C CA . VAL A 1 72 ? 5.402 -2.049 10.356 1.00 98.44 72 VAL A CA 1
ATOM 588 C C . VAL A 1 72 ? 4.034 -1.652 10.908 1.00 98.44 72 VAL A C 1
ATOM 590 O O . VAL A 1 72 ? 3.517 -2.299 11.824 1.00 98.44 72 VAL A O 1
ATOM 593 N N . LEU A 1 73 ? 3.408 -0.622 10.342 1.00 98.50 73 LEU A N 1
ATOM 594 C CA . LEU A 1 73 ? 2.097 -0.148 10.784 1.00 98.50 73 LEU A CA 1
ATOM 595 C C . LEU A 1 73 ? 0.955 -1.103 10.422 1.00 98.50 73 LEU A C 1
ATOM 597 O O . LEU A 1 73 ? 0.037 -1.289 11.225 1.00 98.50 73 LEU A O 1
ATOM 601 N N . ASN A 1 74 ? 1.023 -1.767 9.269 1.00 98.56 74 ASN A N 1
ATOM 602 C CA . ASN A 1 74 ? 0.074 -2.807 8.885 1.00 98.56 74 ASN A CA 1
ATOM 603 C C . ASN A 1 74 ? 0.145 -3.987 9.864 1.00 98.56 74 ASN A C 1
ATOM 605 O O . ASN A 1 74 ? -0.885 -4.394 10.402 1.00 98.56 74 ASN A O 1
ATOM 609 N N . PHE A 1 75 ? 1.343 -4.487 10.193 1.00 98.56 75 PHE A N 1
ATOM 610 C CA . PHE A 1 75 ? 1.490 -5.546 11.200 1.00 98.56 75 PHE A CA 1
ATOM 611 C C . PHE A 1 75 ? 1.074 -5.097 12.603 1.00 98.56 75 PHE A C 1
ATOM 613 O O . PHE A 1 75 ? 0.446 -5.869 13.330 1.00 98.56 75 PHE A O 1
ATOM 620 N N . SER A 1 76 ? 1.345 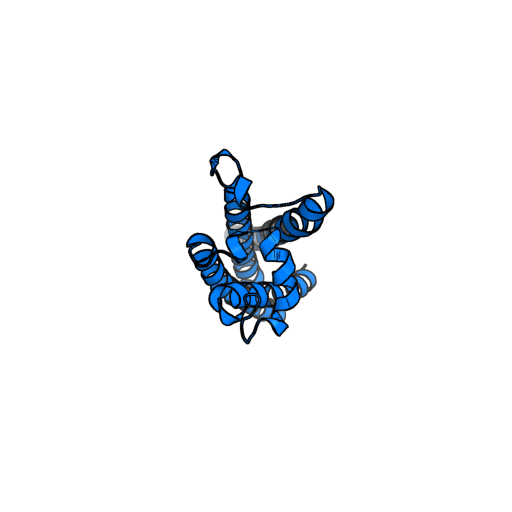-3.843 12.967 1.00 98.56 76 SER A N 1
ATOM 621 C CA . SER A 1 76 ? 0.878 -3.264 14.233 1.00 98.56 76 SER A CA 1
ATOM 622 C C . SER A 1 76 ? -0.652 -3.231 14.288 1.00 98.56 76 SER A C 1
ATOM 624 O O . SER A 1 76 ? -1.255 -3.625 15.287 1.00 98.56 76 SER A O 1
ATOM 626 N N . THR A 1 77 ? -1.299 -2.853 13.183 1.00 98.62 77 THR A N 1
ATOM 627 C CA . THR A 1 77 ? -2.760 -2.890 13.044 1.00 98.62 77 THR A CA 1
ATOM 628 C C . THR A 1 77 ? -3.292 -4.318 13.159 1.00 98.62 77 THR A C 1
ATOM 630 O O . THR A 1 77 ? -4.249 -4.547 13.897 1.00 98.62 77 THR A O 1
ATOM 633 N N . VAL A 1 78 ? -2.662 -5.296 12.499 1.00 98.62 78 VAL A N 1
ATOM 634 C CA . VAL A 1 78 ? -3.022 -6.722 12.618 1.00 98.62 78 VAL A CA 1
ATOM 635 C C . VAL A 1 78 ? -2.933 -7.188 14.071 1.00 98.62 78 VAL A C 1
ATOM 637 O O . VAL A 1 78 ? -3.890 -7.771 14.580 1.00 98.62 78 VAL A O 1
ATOM 640 N N . ALA A 1 79 ? -1.837 -6.889 14.772 1.00 98.56 79 ALA A N 1
ATOM 641 C CA . ALA A 1 79 ? -1.663 -7.260 16.175 1.00 98.56 79 ALA A CA 1
ATOM 642 C C . ALA A 1 79 ? -2.760 -6.657 17.069 1.00 98.56 79 ALA A C 1
ATOM 644 O O . ALA A 1 79 ? -3.361 -7.365 17.879 1.00 98.56 79 ALA A O 1
ATOM 645 N N . LEU A 1 80 ? -3.086 -5.375 16.877 1.00 98.56 80 LEU A N 1
ATOM 646 C CA . LEU A 1 80 ? -4.157 -4.700 17.614 1.00 98.56 80 LEU A CA 1
ATOM 647 C C . LEU A 1 80 ? -5.540 -5.294 17.308 1.00 98.56 80 LEU A C 1
ATOM 649 O O . LEU A 1 80 ? -6.358 -5.435 18.220 1.00 98.56 80 LEU A O 1
ATOM 653 N N . LEU A 1 81 ? -5.804 -5.678 16.054 1.00 98.25 81 LEU A N 1
ATOM 654 C CA . LEU A 1 81 ? -7.045 -6.355 15.660 1.00 98.25 81 LEU A CA 1
ATOM 655 C C . LEU A 1 81 ? -7.173 -7.730 16.330 1.00 98.25 81 LEU A C 1
ATOM 657 O O . LEU A 1 81 ? -8.251 -8.062 16.824 1.00 98.25 81 LEU A O 1
ATOM 661 N N . LEU A 1 82 ? -6.088 -8.509 16.397 1.00 98.00 82 LEU A N 1
ATOM 662 C CA . LEU A 1 82 ? -6.064 -9.808 17.084 1.00 98.00 82 LEU A CA 1
ATOM 663 C C . LEU A 1 82 ? -6.313 -9.666 18.592 1.00 98.00 82 LEU A C 1
ATOM 665 O O . LEU A 1 82 ? -7.036 -10.470 19.178 1.00 98.00 82 LEU A O 1
ATOM 669 N N . GLN A 1 83 ? -5.793 -8.600 19.201 1.00 98.06 83 GLN A N 1
ATOM 670 C CA . GLN A 1 83 ? -6.041 -8.247 20.604 1.00 98.06 83 GLN A CA 1
ATOM 671 C C . GLN A 1 83 ? -7.435 -7.642 20.844 1.00 98.06 83 GLN A C 1
ATOM 673 O O . GLN A 1 83 ? -7.784 -7.345 21.984 1.00 98.06 83 GLN A O 1
ATOM 678 N N . LYS A 1 84 ? -8.237 -7.433 19.788 1.00 95.56 84 LYS A N 1
ATOM 679 C CA . LYS A 1 84 ? -9.532 -6.729 19.836 1.00 95.56 84 LYS A CA 1
ATOM 680 C C . LYS A 1 84 ? -9.426 -5.320 20.442 1.00 95.56 84 LYS A C 1
ATOM 682 O O . LYS A 1 84 ? -10.380 -4.813 21.031 1.00 95.56 84 LYS A O 1
ATOM 687 N N . SER A 1 85 ? -8.269 -4.678 20.291 1.00 96.69 85 SER A N 1
ATOM 688 C CA . SER A 1 85 ? -8.014 -3.335 20.805 1.00 96.69 85 SER A CA 1
ATOM 689 C C . SER A 1 85 ? -8.691 -2.278 19.934 1.00 96.69 85 SER A C 1
ATOM 691 O O . SER A 1 85 ? -8.589 -2.306 18.707 1.00 96.69 85 SER A O 1
ATOM 693 N N . ARG A 1 86 ? -9.318 -1.277 20.565 1.00 93.81 86 ARG A N 1
ATOM 694 C CA . ARG A 1 86 ? -9.864 -0.099 19.860 1.00 93.81 86 ARG A CA 1
ATOM 695 C C . ARG A 1 86 ? -8.769 0.716 19.164 1.00 93.81 86 ARG A C 1
ATOM 697 O O . ARG A 1 86 ? -9.047 1.375 18.165 1.00 93.81 86 ARG A O 1
ATOM 704 N N . GLY A 1 87 ? -7.519 0.608 19.631 1.00 96.56 87 GLY A N 1
ATOM 705 C CA . GLY A 1 87 ? -6.353 1.217 18.985 1.00 96.56 87 GLY A CA 1
ATOM 706 C C . GLY A 1 87 ? -6.143 0.741 17.545 1.00 96.56 87 GLY A C 1
ATOM 707 O O . GLY A 1 87 ? -5.571 1.471 16.739 1.00 96.56 87 GLY A O 1
ATOM 708 N N . ALA A 1 88 ? -6.677 -0.433 17.184 1.00 97.69 88 ALA A N 1
ATOM 709 C CA . ALA A 1 88 ? -6.658 -0.929 15.813 1.00 97.69 88 ALA A CA 1
ATOM 710 C C . ALA A 1 88 ? -7.351 0.020 14.828 1.00 97.69 88 ALA A C 1
ATOM 712 O O . ALA A 1 88 ? -6.919 0.132 13.687 1.00 97.69 88 ALA A O 1
ATOM 713 N N . TRP A 1 89 ? -8.418 0.708 15.247 1.00 97.75 89 TRP A N 1
ATOM 714 C CA . TRP A 1 89 ? -9.140 1.623 14.361 1.00 97.75 89 TRP A CA 1
ATOM 715 C C . TRP A 1 89 ? -8.329 2.889 14.103 1.00 97.75 89 TRP A C 1
ATOM 717 O O . TRP A 1 89 ? -8.303 3.365 12.975 1.00 97.75 89 TRP A O 1
ATOM 727 N N . LEU A 1 90 ? -7.611 3.391 15.111 1.00 98.06 90 LEU A N 1
ATOM 728 C CA . LEU A 1 90 ? -6.718 4.538 14.948 1.00 98.06 90 LEU A CA 1
ATOM 729 C C . LEU A 1 90 ? -5.524 4.192 14.052 1.00 98.06 90 LEU A C 1
ATOM 731 O O . LEU A 1 90 ? -5.266 4.889 13.074 1.00 98.06 90 LEU A O 1
ATOM 735 N N . CYS A 1 91 ? -4.826 3.094 14.356 1.00 98.38 91 CYS A N 1
ATOM 736 C CA . CYS A 1 91 ? -3.664 2.660 13.580 1.00 98.38 91 CYS A CA 1
ATOM 737 C C . CYS A 1 91 ? -4.061 2.299 12.139 1.00 98.38 91 CYS A C 1
ATOM 739 O O . CYS A 1 91 ? -3.456 2.796 11.191 1.00 98.38 91 CYS A O 1
ATOM 741 N N . GLY A 1 92 ? -5.152 1.542 11.975 1.00 98.38 92 GLY A N 1
ATOM 742 C CA . GLY A 1 92 ? -5.706 1.165 10.677 1.00 98.38 92 GLY A CA 1
ATOM 743 C C . GLY A 1 92 ? -6.164 2.363 9.848 1.00 98.38 92 GLY A C 1
ATOM 744 O O . GLY A 1 92 ? -5.931 2.390 8.642 1.00 98.38 92 GLY A O 1
ATOM 745 N N . PHE A 1 93 ? -6.777 3.374 10.472 1.00 98.56 93 PHE A N 1
ATOM 746 C CA . PHE A 1 93 ? -7.118 4.635 9.810 1.00 98.56 93 PHE A CA 1
ATOM 747 C C . PHE A 1 93 ? -5.865 5.367 9.316 1.00 98.56 93 PHE A C 1
ATOM 749 O O . PHE A 1 93 ? -5.804 5.766 8.151 1.00 98.56 93 PHE A O 1
ATOM 756 N N . ALA A 1 94 ? -4.859 5.510 10.183 1.00 98.50 94 ALA A N 1
ATOM 757 C CA . ALA A 1 94 ? -3.628 6.224 9.865 1.00 98.50 94 ALA A CA 1
ATOM 758 C C . ALA A 1 94 ? -2.867 5.553 8.715 1.00 98.50 94 ALA A C 1
ATOM 760 O O . ALA A 1 94 ? -2.572 6.211 7.718 1.00 98.50 94 ALA A O 1
ATOM 761 N N . VAL A 1 95 ? -2.602 4.244 8.810 1.00 98.62 95 VAL A N 1
ATOM 762 C CA . VAL A 1 95 ? -1.862 3.521 7.763 1.00 98.62 95 VAL A CA 1
ATOM 763 C C . VAL A 1 95 ? -2.619 3.517 6.439 1.00 98.62 95 VAL A C 1
ATOM 765 O O . VAL A 1 95 ? -2.026 3.808 5.409 1.00 98.62 95 VAL A O 1
ATOM 768 N N . SER A 1 96 ? -3.945 3.348 6.463 1.00 98.69 96 SER A N 1
ATOM 769 C CA . SER A 1 96 ? -4.756 3.409 5.239 1.00 98.69 96 SER A CA 1
ATOM 770 C C . SER A 1 96 ? -4.726 4.792 4.582 1.00 98.69 96 SER A C 1
ATOM 772 O O . SER A 1 96 ? -4.689 4.890 3.358 1.00 98.69 96 SER A O 1
ATOM 774 N N . THR A 1 97 ? -4.705 5.865 5.378 1.00 98.62 97 THR A N 1
ATOM 775 C CA . THR A 1 97 ? -4.567 7.241 4.869 1.00 98.62 97 THR A CA 1
ATOM 776 C C . THR A 1 97 ? -3.210 7.443 4.195 1.00 98.62 97 THR A C 1
ATOM 778 O O . THR A 1 97 ? -3.138 8.034 3.117 1.00 98.62 97 THR A O 1
ATOM 781 N N . MET A 1 98 ? -2.138 6.922 4.800 1.00 98.00 98 MET A N 1
ATOM 782 C CA . MET A 1 98 ? -0.790 6.997 4.236 1.00 98.00 98 MET A CA 1
ATOM 783 C C . MET A 1 98 ? -0.678 6.202 2.937 1.00 98.00 98 MET A C 1
ATOM 785 O O . MET A 1 98 ? -0.244 6.770 1.939 1.00 98.00 98 MET A O 1
ATOM 789 N N . THR A 1 99 ? -1.133 4.946 2.907 1.00 98.25 99 THR A N 1
ATOM 790 C CA . THR A 1 99 ? -1.131 4.120 1.688 1.00 98.25 99 THR A CA 1
ATOM 791 C C . THR A 1 99 ? -1.929 4.781 0.570 1.00 98.25 99 THR A C 1
ATOM 793 O O . THR A 1 99 ? -1.437 4.878 -0.551 1.00 98.25 99 THR A O 1
ATOM 796 N N . PHE A 1 100 ? -3.124 5.302 0.877 1.00 98.56 100 PHE A N 1
ATOM 797 C CA . PHE A 1 100 ? -3.955 6.015 -0.093 1.00 98.56 100 PHE A CA 1
ATOM 798 C C . PHE A 1 100 ? -3.198 7.183 -0.733 1.00 98.56 100 PHE A C 1
ATOM 800 O O . PHE A 1 100 ? -3.037 7.219 -1.952 1.00 98.56 100 PHE A O 1
ATOM 807 N N . TRP A 1 101 ? -2.697 8.125 0.073 1.00 97.94 101 TRP A N 1
ATOM 808 C CA . TRP A 1 101 ? -2.049 9.327 -0.460 1.00 97.94 101 TRP A CA 1
ATOM 809 C C . TRP A 1 101 ? -0.722 9.034 -1.139 1.00 97.94 101 TRP A C 1
ATOM 811 O O . TRP A 1 101 ? -0.418 9.626 -2.172 1.00 97.94 101 TRP A O 1
ATOM 821 N N . LYS A 1 102 ? 0.044 8.086 -0.605 1.00 96.44 102 LYS A N 1
ATOM 822 C CA . LYS A 1 102 ? 1.282 7.612 -1.212 1.00 96.44 102 LYS A CA 1
ATOM 823 C C . LYS A 1 102 ? 1.034 7.094 -2.633 1.00 96.44 102 LYS A C 1
ATOM 825 O O . LYS A 1 102 ? 1.741 7.502 -3.554 1.00 96.44 102 LYS A O 1
ATOM 830 N N . THR A 1 103 ? 0.006 6.264 -2.817 1.00 96.69 103 THR A N 1
ATOM 831 C CA . THR A 1 103 ? -0.370 5.722 -4.131 1.00 96.69 103 THR A CA 1
ATOM 832 C C . THR A 1 103 ? -0.963 6.792 -5.043 1.00 96.69 103 THR A C 1
ATOM 834 O O . THR A 1 103 ? -0.618 6.831 -6.220 1.00 96.69 103 THR A O 1
ATOM 837 N N . VAL A 1 104 ? -1.794 7.703 -4.520 1.00 97.12 104 VAL A N 1
ATOM 838 C CA . VAL A 1 104 ? -2.307 8.846 -5.297 1.00 97.12 104 VAL A CA 1
ATOM 839 C C . VAL A 1 104 ? -1.151 9.671 -5.850 1.00 97.12 104 VAL A C 1
ATOM 841 O O . VAL A 1 104 ? -1.123 9.918 -7.048 1.00 97.12 104 VAL A O 1
ATOM 844 N N . ILE A 1 105 ? -0.171 10.040 -5.019 1.00 96.19 105 ILE A N 1
ATOM 845 C CA . ILE A 1 105 ? 1.007 10.806 -5.453 1.00 96.19 105 ILE A CA 1
ATOM 846 C C . ILE A 1 105 ? 1.819 10.013 -6.477 1.00 96.19 105 ILE A C 1
ATOM 848 O O . ILE A 1 105 ? 2.218 10.575 -7.495 1.00 96.19 105 ILE A O 1
ATOM 852 N N . TYR A 1 106 ? 2.043 8.718 -6.237 1.00 95.38 106 TYR A N 1
ATOM 853 C CA . TYR A 1 106 ? 2.741 7.854 -7.188 1.00 95.38 106 TYR A CA 1
ATOM 854 C C . TYR A 1 106 ? 2.041 7.850 -8.555 1.00 95.38 106 TYR A C 1
ATOM 856 O O . TYR A 1 106 ? 2.692 8.147 -9.550 1.00 95.38 106 TYR A O 1
ATOM 864 N N . MET A 1 107 ? 0.722 7.630 -8.611 1.00 94.12 107 MET A N 1
ATOM 865 C CA . MET A 1 107 ? -0.048 7.680 -9.862 1.00 94.12 107 MET A CA 1
ATOM 866 C C . MET A 1 107 ? -0.022 9.073 -10.495 1.00 94.12 107 MET A C 1
ATOM 868 O O . MET A 1 107 ? 0.043 9.198 -11.716 1.00 94.12 107 MET A O 1
ATOM 872 N N . MET A 1 108 ? -0.038 10.121 -9.670 1.00 94.31 108 MET A N 1
ATOM 873 C CA . MET A 1 108 ? -0.058 11.502 -10.136 1.00 94.31 108 MET A CA 1
ATOM 874 C C . MET A 1 108 ? 1.193 11.860 -10.942 1.00 94.31 108 MET A C 1
ATOM 876 O O . MET A 1 108 ? 1.107 12.644 -11.884 1.00 94.31 108 MET A O 1
ATOM 880 N N . GLN A 1 109 ? 2.335 11.239 -10.631 1.00 93.75 109 GLN A N 1
ATOM 881 C CA . GLN A 1 109 ? 3.571 11.460 -11.380 1.00 93.75 109 GLN A CA 1
ATOM 882 C C . GLN A 1 109 ? 3.486 11.038 -12.847 1.00 93.75 109 GLN A C 1
ATOM 884 O O . GLN A 1 109 ? 4.236 11.573 -13.652 1.00 93.75 109 GLN A O 1
ATOM 889 N N . TYR A 1 110 ? 2.584 10.126 -13.211 1.00 92.31 110 TYR A N 1
ATOM 890 C CA . TYR A 1 110 ? 2.441 9.650 -14.590 1.00 92.31 110 TYR A CA 1
ATOM 891 C C . TYR A 1 110 ? 1.573 10.569 -15.455 1.00 92.31 110 TYR A C 1
ATOM 893 O O . TYR A 1 110 ? 1.453 10.336 -16.654 1.00 92.31 110 TYR A O 1
ATOM 901 N N . PHE A 1 111 ? 0.965 11.612 -14.884 1.00 89.56 111 PHE A N 1
ATOM 902 C CA . PHE A 1 111 ? 0.222 12.591 -15.672 1.00 89.56 111 PHE A CA 1
ATOM 903 C C . PHE A 1 111 ? 1.151 13.551 -16.421 1.00 89.56 111 PHE A C 1
ATOM 905 O O . PHE A 1 111 ? 2.262 13.859 -15.982 1.00 89.56 111 PHE A O 1
ATOM 912 N N . ASP A 1 112 ? 0.646 14.097 -17.528 1.00 86.88 112 ASP A N 1
ATOM 913 C CA . ASP A 1 112 ? 1.393 15.002 -18.409 1.00 86.88 112 ASP A CA 1
ATOM 914 C C . ASP A 1 112 ? 1.877 16.274 -17.703 1.00 86.88 112 ASP A C 1
ATOM 916 O O . ASP A 1 112 ? 2.959 16.772 -18.003 1.00 86.88 112 ASP A O 1
ATOM 920 N N . PHE A 1 113 ? 1.138 16.777 -16.709 1.00 90.31 113 PHE A N 1
ATOM 921 C CA . PHE A 1 113 ? 1.563 17.948 -15.931 1.00 90.31 113 PHE A CA 1
ATOM 922 C C . PHE A 1 113 ? 2.755 17.666 -14.999 1.00 90.31 113 PHE A C 1
ATOM 924 O O . PHE A 1 113 ? 3.428 18.601 -14.573 1.00 90.31 113 PHE A O 1
ATOM 931 N N . CYS A 1 114 ? 3.039 16.394 -14.699 1.00 91.31 114 CYS A N 1
ATOM 932 C CA . CYS A 1 114 ? 4.269 15.946 -14.040 1.00 91.31 114 CYS A CA 1
ATOM 933 C C . CYS A 1 114 ? 5.334 15.481 -15.049 1.00 91.31 114 CYS A C 1
ATOM 935 O O . CYS A 1 114 ? 6.378 14.978 -14.643 1.00 91.31 114 CYS A O 1
ATOM 937 N N . ALA A 1 115 ? 5.069 15.627 -16.353 1.00 89.06 115 ALA A N 1
ATOM 938 C CA . ALA A 1 115 ? 5.900 15.153 -17.456 1.00 89.06 115 ALA A CA 1
ATOM 939 C C . ALA A 1 115 ? 6.234 13.647 -17.408 1.00 89.06 115 ALA A C 1
ATOM 941 O O . ALA A 1 115 ? 7.165 13.208 -18.081 1.00 89.06 115 ALA A O 1
ATOM 942 N N . GLY A 1 116 ? 5.490 12.834 -16.648 1.00 90.31 116 GLY A N 1
ATOM 943 C CA . GLY A 1 116 ? 5.833 11.430 -16.396 1.00 90.31 116 GLY A CA 1
ATOM 944 C C . GLY A 1 116 ? 5.051 10.403 -17.209 1.00 90.31 116 GLY A C 1
ATOM 945 O O . GLY A 1 116 ? 5.195 9.213 -16.950 1.00 90.31 116 GLY A O 1
ATOM 946 N N . GLY A 1 117 ? 4.270 10.810 -18.216 1.00 88.25 117 GLY A N 1
ATOM 947 C CA . GLY A 1 117 ? 3.555 9.867 -19.091 1.00 88.25 117 GLY A CA 1
ATOM 948 C C . GLY A 1 117 ? 4.478 8.839 -19.761 1.00 88.25 117 GLY A C 1
ATOM 949 O O . GLY A 1 117 ? 4.097 7.691 -19.955 1.00 88.25 117 GLY A O 1
ATOM 950 N N . HIS A 1 118 ? 5.736 9.214 -20.013 1.00 89.56 118 HIS A N 1
ATOM 951 C CA . HIS A 1 118 ? 6.774 8.340 -20.567 1.00 89.56 118 HIS A CA 1
ATOM 952 C C . HIS A 1 118 ? 7.268 7.242 -19.603 1.00 89.56 118 HIS A C 1
ATOM 954 O O . HIS A 1 118 ? 8.006 6.348 -20.017 1.00 89.56 118 HIS A O 1
ATOM 960 N N . LEU A 1 119 ? 6.911 7.305 -18.319 1.00 92.06 119 LEU A N 1
ATOM 961 C CA . LEU A 1 119 ? 7.321 6.320 -17.315 1.00 92.06 119 LEU A CA 1
ATOM 962 C C . LEU A 1 119 ? 6.461 5.052 -17.369 1.00 92.06 119 LEU A C 1
ATOM 964 O O . LEU A 1 119 ? 6.882 4.000 -16.895 1.00 92.06 119 LEU A O 1
ATOM 968 N N . VAL A 1 120 ? 5.276 5.142 -17.979 1.00 93.25 120 VAL A N 1
ATOM 969 C CA . VAL A 1 120 ? 4.453 3.986 -18.326 1.00 93.25 120 VAL A CA 1
ATOM 970 C C . VAL A 1 120 ? 4.610 3.676 -19.808 1.00 93.25 120 VAL A C 1
ATOM 972 O O . VAL A 1 120 ? 4.369 4.515 -20.670 1.00 93.25 120 VAL A O 1
ATOM 975 N N . GLN A 1 121 ? 4.957 2.434 -20.111 1.00 91.88 121 GLN A N 1
ATOM 976 C CA . GLN A 1 121 ? 5.119 1.915 -21.459 1.00 91.88 121 GLN A CA 1
ATOM 977 C C . GLN A 1 121 ? 4.147 0.752 -21.660 1.00 91.88 121 GLN A C 1
ATOM 979 O O . GLN A 1 121 ? 3.991 -0.114 -20.807 1.00 91.88 121 GLN A O 1
ATOM 984 N N . HIS A 1 122 ? 3.422 0.737 -22.772 1.00 88.69 122 HIS A N 1
ATOM 985 C CA . HIS A 1 122 ? 2.505 -0.354 -23.092 1.00 88.69 122 HIS A CA 1
ATOM 986 C C . HIS A 1 122 ? 2.217 -0.381 -24.589 1.00 88.69 122 HIS A C 1
ATOM 988 O O . HIS A 1 122 ? 2.133 0.658 -25.238 1.00 88.69 122 HIS A O 1
ATOM 994 N N . HIS A 1 123 ? 2.025 -1.581 -25.136 1.00 87.19 123 HIS A N 1
ATOM 995 C CA . HIS A 1 123 ? 1.637 -1.753 -26.540 1.00 87.19 123 HIS A CA 1
ATOM 996 C C . HIS A 1 123 ? 0.128 -1.917 -26.707 1.00 87.19 123 HIS A C 1
ATOM 998 O O . HIS A 1 123 ? -0.413 -1.692 -27.786 1.00 87.19 123 HIS A O 1
ATOM 1004 N N . THR A 1 124 ? -0.554 -2.338 -25.642 1.00 92.56 124 THR A N 1
ATOM 1005 C CA . THR A 1 124 ? -1.989 -2.613 -25.649 1.00 92.56 124 THR A CA 1
ATOM 1006 C C . THR A 1 124 ? -2.660 -2.009 -24.426 1.00 92.56 124 THR A C 1
ATOM 1008 O O . THR A 1 124 ? -2.076 -1.931 -23.342 1.00 92.56 124 THR A O 1
ATOM 1011 N N . TRP A 1 125 ? -3.926 -1.631 -24.585 1.00 89.00 125 TRP A N 1
ATOM 1012 C CA . TRP A 1 125 ? -4.734 -1.121 -23.482 1.00 89.00 125 TRP A CA 1
ATOM 1013 C C . TRP A 1 125 ? -4.936 -2.167 -22.376 1.00 89.00 125 TRP A C 1
ATOM 1015 O O . TRP A 1 125 ? -4.982 -1.830 -21.198 1.00 89.00 125 TRP A O 1
ATOM 1025 N N . GLN A 1 126 ? -5.000 -3.452 -22.732 1.00 92.31 126 GLN A N 1
ATOM 1026 C CA . GLN A 1 126 ? -5.154 -4.554 -21.782 1.00 92.31 126 GLN A CA 1
ATOM 1027 C C . GLN A 1 126 ? -3.941 -4.685 -20.854 1.00 92.31 126 GLN A C 1
ATOM 1029 O O . GLN A 1 126 ? -4.120 -4.920 -19.661 1.00 92.31 126 GLN A O 1
ATOM 1034 N N . GLN A 1 127 ? -2.722 -4.509 -21.376 1.00 89.94 127 GLN A N 1
ATOM 1035 C CA . GLN A 1 127 ? -1.502 -4.505 -20.561 1.00 89.94 127 GLN A CA 1
ATOM 1036 C C . GLN A 1 127 ? -1.498 -3.332 -19.588 1.00 89.94 127 GLN A C 1
ATOM 1038 O O . GLN A 1 127 ? -1.280 -3.533 -18.397 1.00 89.94 127 GLN A O 1
ATOM 1043 N N . TYR A 1 128 ? -1.801 -2.128 -20.074 1.00 90.25 128 TYR A N 1
ATOM 1044 C CA . TYR A 1 128 ? -1.892 -0.951 -19.217 1.00 90.25 128 TYR A CA 1
ATOM 1045 C C . TYR A 1 128 ? -2.950 -1.123 -18.123 1.00 90.25 128 TYR A C 1
ATOM 1047 O O . TYR A 1 128 ? -2.684 -0.900 -16.942 1.00 90.25 128 TYR A O 1
ATOM 1055 N N . LEU A 1 129 ? -4.140 -1.599 -18.492 1.00 92.56 129 LEU A N 1
ATOM 1056 C CA . LEU A 1 129 ? -5.224 -1.811 -17.545 1.00 92.56 129 LEU A CA 1
ATOM 1057 C C . LEU A 1 129 ? -4.863 -2.877 -16.500 1.00 92.56 129 LEU A C 1
ATOM 1059 O O . LEU A 1 129 ? -5.029 -2.650 -15.304 1.00 92.56 129 LEU A O 1
ATOM 1063 N N . GLY A 1 130 ? -4.368 -4.033 -16.945 1.00 92.12 130 GLY A N 1
ATOM 1064 C CA . GLY A 1 130 ? -4.122 -5.196 -16.094 1.00 92.12 130 GLY A CA 1
ATOM 1065 C C . GLY A 1 130 ? -2.865 -5.101 -15.234 1.00 92.12 130 GLY A C 1
ATOM 1066 O O . GLY A 1 130 ? -2.865 -5.616 -14.119 1.00 92.12 130 GLY A O 1
ATOM 1067 N N . LEU A 1 131 ? -1.809 -4.453 -15.731 1.00 91.06 131 LEU A N 1
ATOM 1068 C CA . LEU A 1 131 ? -0.519 -4.385 -15.045 1.00 91.06 131 LEU A CA 1
ATOM 1069 C C . LEU A 1 131 ? -0.288 -3.044 -14.360 1.00 91.06 131 LEU A C 1
ATOM 1071 O O . LEU A 1 131 ? 0.411 -3.029 -13.364 1.00 91.06 131 LEU A O 1
ATOM 1075 N N . PHE A 1 132 ? -0.899 -1.945 -14.806 1.00 92.56 132 PHE A N 1
ATOM 1076 C CA . PHE A 1 132 ? -0.701 -0.643 -14.168 1.00 92.56 132 PHE A CA 1
ATOM 1077 C C . PHE A 1 132 ? -1.956 -0.152 -13.438 1.00 92.56 132 PHE A C 1
ATOM 1079 O O . PHE A 1 132 ? -1.924 0.064 -12.227 1.00 92.56 132 PHE A O 1
ATOM 1086 N N . MET A 1 133 ? -3.086 -0.011 -14.133 1.00 93.25 133 MET A N 1
ATOM 1087 C CA . MET A 1 133 ? -4.268 0.651 -13.563 1.00 93.25 133 MET A CA 1
ATOM 1088 C C . MET A 1 133 ? -4.963 -0.159 -12.471 1.00 93.25 133 MET A C 1
ATOM 1090 O O . MET A 1 133 ? -5.281 0.393 -11.421 1.00 93.25 133 MET A O 1
ATOM 1094 N N . ILE A 1 134 ? -5.222 -1.450 -12.694 1.00 95.06 134 ILE A N 1
ATOM 1095 C CA . ILE A 1 134 ? -5.918 -2.295 -11.712 1.00 95.06 134 ILE A CA 1
ATOM 1096 C C . ILE A 1 134 ? -5.078 -2.474 -10.438 1.00 95.06 134 ILE A C 1
ATOM 1098 O O . ILE A 1 134 ? -5.622 -2.223 -9.359 1.00 95.06 134 ILE A O 1
ATOM 1102 N N . PRO A 1 135 ? -3.782 -2.846 -10.506 1.00 94.19 135 PRO A 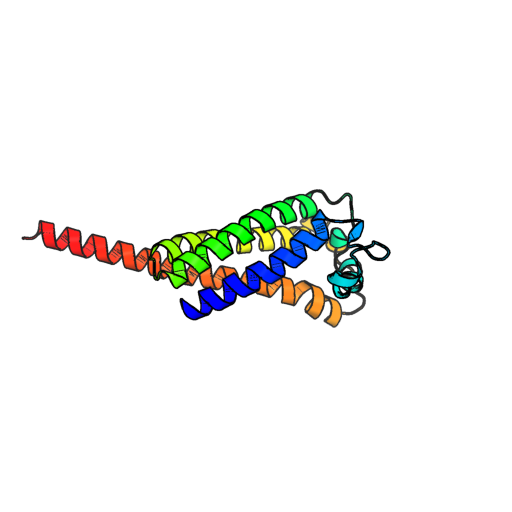N 1
ATOM 1103 C CA . PRO A 1 135 ? -2.968 -3.009 -9.302 1.00 94.19 135 PRO A CA 1
ATOM 1104 C C . PRO A 1 135 ? -2.880 -1.726 -8.472 1.00 94.19 135 PRO A C 1
ATOM 1106 O O . PRO A 1 135 ? -3.151 -1.752 -7.271 1.00 94.19 135 PRO A O 1
ATOM 1109 N N . ASN A 1 136 ? -2.603 -0.586 -9.112 1.00 95.50 136 ASN A N 1
ATOM 1110 C CA . ASN A 1 136 ? -2.558 0.702 -8.418 1.00 95.50 136 ASN A CA 1
ATOM 1111 C C . ASN A 1 136 ? -3.942 1.138 -7.916 1.00 95.50 136 ASN A C 1
ATOM 1113 O O . ASN A 1 136 ? -4.073 1.630 -6.798 1.00 95.50 136 ASN A O 1
ATOM 1117 N N . GLY A 1 137 ? -5.000 0.882 -8.687 1.00 96.38 137 GLY A N 1
ATOM 1118 C CA . GLY A 1 137 ? -6.379 1.174 -8.303 1.00 96.38 137 GLY A CA 1
ATOM 1119 C C . GLY A 1 137 ? -6.818 0.437 -7.036 1.00 96.38 137 GLY A C 1
ATOM 1120 O O . GLY A 1 137 ? -7.485 1.032 -6.189 1.00 96.38 137 GLY A O 1
ATOM 1121 N N . ILE A 1 138 ? -6.397 -0.818 -6.841 1.00 97.75 138 ILE A N 1
ATOM 1122 C CA . ILE A 1 138 ? -6.645 -1.569 -5.596 1.00 97.75 138 ILE A CA 1
ATOM 1123 C C . ILE A 1 138 ? -6.012 -0.847 -4.394 1.00 97.75 138 ILE A C 1
ATOM 1125 O O . ILE A 1 138 ? -6.674 -0.684 -3.364 1.00 97.75 138 ILE A O 1
ATOM 1129 N N . TRP A 1 139 ? -4.780 -0.349 -4.544 1.00 97.94 139 TRP A N 1
ATOM 1130 C CA . TRP A 1 139 ? -4.065 0.419 -3.514 1.00 97.94 139 TRP A CA 1
ATOM 1131 C C . TRP A 1 139 ? -4.607 1.831 -3.277 1.00 97.94 139 TRP A C 1
ATOM 1133 O O . TRP A 1 139 ? -4.208 2.482 -2.315 1.00 97.94 139 TRP A O 1
ATOM 1143 N N . VAL A 1 140 ? -5.545 2.301 -4.095 1.00 98.25 140 VAL A N 1
ATOM 1144 C CA . VAL A 1 140 ? -6.313 3.524 -3.830 1.00 98.25 140 VAL A CA 1
ATOM 1145 C C . VAL A 1 140 ? -7.643 3.168 -3.167 1.00 98.25 140 VAL A C 1
ATOM 1147 O O . VAL A 1 140 ? -7.956 3.642 -2.076 1.00 98.25 140 VAL A O 1
ATOM 1150 N N . VAL A 1 141 ? -8.427 2.291 -3.794 1.00 98.50 141 VAL A N 1
ATOM 1151 C CA . VAL A 1 141 ? -9.814 2.015 -3.396 1.00 98.50 141 VAL A CA 1
ATOM 1152 C C . VAL A 1 141 ? -9.897 1.327 -2.036 1.00 98.50 141 VAL A C 1
ATOM 1154 O O . VAL A 1 141 ? -10.720 1.712 -1.202 1.00 98.50 141 VAL A O 1
ATOM 1157 N N . VAL A 1 142 ? -9.066 0.314 -1.781 1.00 98.31 142 VAL A N 1
ATOM 1158 C CA . VAL A 1 142 ? -9.178 -0.466 -0.541 1.00 98.31 142 VAL A CA 1
ATOM 1159 C C . VAL A 1 142 ? -8.680 0.322 0.680 1.00 98.31 142 VAL A C 1
ATOM 1161 O O . VAL A 1 142 ? -9.406 0.360 1.679 1.00 98.31 142 VAL A O 1
ATOM 1164 N N . PRO A 1 143 ? -7.534 1.032 0.637 1.00 98.50 143 PRO A N 1
ATOM 1165 C CA . PRO A 1 143 ? -7.157 1.938 1.722 1.00 98.50 143 PRO A CA 1
ATOM 1166 C C . PRO A 1 143 ? -8.178 3.056 1.943 1.00 98.50 143 PRO A C 1
ATOM 1168 O O . PRO A 1 143 ? -8.528 3.339 3.087 1.00 98.50 143 PRO A O 1
ATOM 1171 N N . PHE A 1 144 ? -8.755 3.624 0.878 1.00 98.69 144 PHE A N 1
ATOM 1172 C CA . PHE A 1 144 ? -9.831 4.609 1.017 1.00 98.69 144 PHE A CA 1
ATOM 1173 C C . PHE A 1 144 ? -11.048 4.034 1.759 1.00 98.69 144 PHE A C 1
ATOM 1175 O O . PHE A 1 144 ? -11.591 4.668 2.668 1.00 98.69 144 PHE A O 1
ATOM 1182 N N . TYR A 1 145 ? -11.443 2.797 1.444 1.00 98.56 145 TYR A N 1
ATOM 1183 C CA . TYR A 1 145 ? -12.496 2.099 2.178 1.00 98.56 145 TYR A CA 1
ATOM 1184 C C . TYR A 1 145 ? -12.172 1.979 3.676 1.00 98.56 145 TYR A C 1
ATOM 1186 O O . TYR A 1 145 ? -13.023 2.316 4.503 1.00 98.56 145 TYR A O 1
ATOM 1194 N N . PHE A 1 146 ? -10.964 1.539 4.049 1.00 98.56 146 PHE A N 1
ATOM 1195 C CA . PHE A 1 146 ? -10.582 1.390 5.460 1.00 98.56 146 PHE A CA 1
ATOM 1196 C C . PHE A 1 146 ? -10.439 2.721 6.191 1.00 98.56 146 PHE A C 1
ATOM 1198 O O . PHE A 1 146 ? -10.826 2.809 7.358 1.00 98.56 146 PHE A O 1
ATOM 1205 N N . MET A 1 147 ? -9.971 3.761 5.504 1.00 98.06 147 MET A N 1
ATOM 1206 C CA . MET A 1 147 ? -9.962 5.130 6.011 1.00 98.06 147 MET A CA 1
ATOM 1207 C C . MET A 1 147 ? -11.383 5.564 6.402 1.00 98.06 147 MET A C 1
ATOM 1209 O O . MET A 1 147 ? -11.625 5.964 7.539 1.00 98.06 147 MET A O 1
ATOM 1213 N N . LEU A 1 148 ? -12.375 5.390 5.523 1.00 98.38 148 LEU A N 1
ATOM 1214 C CA . LEU A 1 148 ? -13.766 5.723 5.856 1.00 98.38 148 LEU A CA 1
ATOM 1215 C C . LEU A 1 148 ? -14.351 4.801 6.935 1.00 98.38 148 LEU A C 1
ATOM 1217 O O . LEU A 1 148 ? -15.054 5.256 7.838 1.00 98.38 148 LEU A O 1
ATOM 1221 N N . ALA A 1 149 ? -14.094 3.497 6.849 1.00 98.06 149 ALA A N 1
ATOM 1222 C CA . ALA A 1 149 ? -14.678 2.504 7.744 1.00 98.06 149 ALA A CA 1
ATOM 1223 C C . ALA A 1 149 ? -14.177 2.658 9.189 1.00 98.06 149 ALA A C 1
ATOM 1225 O O . ALA A 1 149 ? -14.987 2.693 10.120 1.00 98.06 149 ALA A O 1
ATOM 1226 N N . TYR A 1 150 ? -12.864 2.797 9.392 1.00 98.19 150 TYR A N 1
ATOM 1227 C CA . TYR A 1 150 ? -12.309 3.051 10.720 1.00 98.19 150 TYR A CA 1
ATOM 1228 C C . TYR A 1 150 ? -12.572 4.476 11.200 1.00 98.19 150 TYR A C 1
ATOM 1230 O O . TYR A 1 150 ? -12.873 4.645 12.379 1.00 98.19 150 TYR A O 1
ATOM 1238 N N . GLY A 1 151 ? -12.579 5.472 10.307 1.00 98.06 151 GLY A N 1
ATOM 1239 C CA . GLY A 1 151 ? -12.965 6.844 10.653 1.00 98.06 151 GLY A CA 1
ATOM 1240 C C . GLY A 1 151 ? -14.369 6.921 11.260 1.00 98.06 151 GLY A C 1
ATOM 1241 O O . GLY A 1 151 ? -14.565 7.548 12.300 1.00 98.06 151 GLY A O 1
ATOM 1242 N N . ARG A 1 152 ? -15.342 6.193 10.692 1.00 97.81 152 ARG A N 1
ATOM 1243 C CA . ARG A 1 152 ? -16.695 6.091 11.270 1.00 97.81 152 ARG A CA 1
ATOM 1244 C C . ARG A 1 152 ? -16.695 5.448 12.655 1.00 97.81 152 ARG A C 1
ATOM 1246 O O . ARG A 1 152 ? -17.379 5.947 13.539 1.00 97.81 152 ARG A O 1
ATOM 1253 N N . LYS A 1 153 ? -15.921 4.378 12.867 1.00 96.19 153 LYS A N 1
ATOM 1254 C CA . LYS A 1 153 ? -15.815 3.742 14.190 1.00 96.19 153 LYS A CA 1
ATOM 1255 C C . LYS A 1 153 ? -15.194 4.665 15.237 1.00 96.19 153 LYS A C 1
ATOM 1257 O O . LYS A 1 153 ? -15.667 4.684 16.370 1.00 96.19 153 LYS A O 1
ATOM 1262 N N . LEU A 1 154 ? -14.162 5.423 14.862 1.00 96.69 154 LEU A N 1
ATOM 1263 C CA . LEU A 1 154 ? -13.552 6.428 15.734 1.00 96.69 154 LEU A CA 1
ATOM 1264 C C . LEU A 1 154 ? -14.577 7.498 16.115 1.00 96.69 154 LEU A C 1
ATOM 1266 O O . LEU A 1 154 ? -14.775 7.739 17.302 1.00 96.69 154 LEU A O 1
ATOM 1270 N N . LYS A 1 155 ? -15.302 8.048 15.131 1.00 97.50 155 LYS A N 1
ATOM 1271 C CA . LYS A 1 155 ? -16.376 9.018 15.377 1.00 97.50 155 LYS A CA 1
ATOM 1272 C C . LYS A 1 155 ? -17.442 8.465 16.327 1.00 97.50 155 LYS A C 1
ATOM 1274 O O . LYS A 1 155 ? -17.742 9.104 17.323 1.00 97.50 155 LYS A O 1
ATOM 1279 N N . SER A 1 156 ? -17.971 7.267 16.070 1.00 96.00 156 SER A N 1
ATOM 1280 C CA . SER A 1 156 ? -18.985 6.657 16.944 1.00 96.00 156 SER A CA 1
ATOM 1281 C C . SER A 1 156 ? -18.481 6.422 18.370 1.00 96.00 156 SER A C 1
ATOM 1283 O O . SER A 1 156 ? -19.265 6.486 19.312 1.00 96.00 156 SER A O 1
A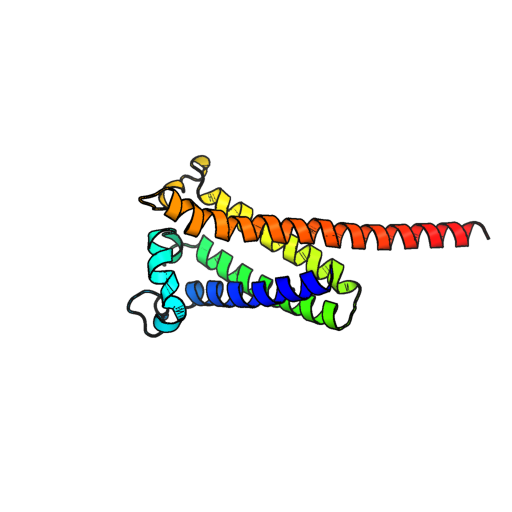TOM 1285 N N . GLY A 1 157 ? -17.185 6.144 18.540 1.00 93.69 157 GLY A N 1
ATOM 1286 C CA . GLY A 1 157 ? -16.564 6.045 19.858 1.00 93.69 157 GLY A CA 1
ATOM 1287 C C . GLY A 1 157 ? -16.552 7.377 20.608 1.00 93.69 157 GLY A C 1
ATOM 1288 O O . GLY A 1 157 ? -16.832 7.383 21.802 1.00 93.69 157 GLY A O 1
ATOM 1289 N N . LEU A 1 158 ? -16.270 8.481 19.910 1.00 94.62 158 LEU A N 1
ATOM 1290 C CA . LEU A 1 158 ? -16.300 9.836 20.472 1.00 94.62 158 LEU A CA 1
ATOM 1291 C C . LEU A 1 158 ? -17.731 10.273 20.810 1.00 94.62 158 LEU A C 1
ATOM 1293 O O . LEU A 1 158 ? -17.986 10.665 21.942 1.00 94.62 158 LEU A O 1
ATOM 1297 N N . ASP A 1 159 ? -18.682 10.082 19.887 1.00 95.81 159 ASP A N 1
ATOM 1298 C CA . ASP A 1 159 ? -20.094 10.438 20.102 1.00 95.81 159 ASP A CA 1
ATOM 1299 C C . ASP A 1 159 ? -20.667 9.754 21.371 1.00 95.81 159 ASP A C 1
ATOM 1301 O O . ASP A 1 159 ? -21.454 10.337 22.116 1.00 95.81 159 ASP A O 1
ATOM 1305 N N . ALA A 1 160 ? -20.270 8.503 21.643 1.00 93.75 160 ALA A N 1
ATOM 1306 C CA . ALA A 1 160 ? -20.713 7.761 22.825 1.00 93.75 160 ALA A CA 1
ATOM 1307 C C . ALA A 1 160 ? -20.142 8.316 24.144 1.00 93.75 160 ALA A C 1
ATOM 1309 O O . ALA A 1 160 ? -20.808 8.238 25.182 1.00 93.75 160 ALA A O 1
ATOM 1310 N N . ILE A 1 161 ? -18.924 8.867 24.112 1.00 92.94 161 ILE A N 1
ATOM 1311 C CA . ILE A 1 161 ? -18.303 9.526 25.268 1.00 92.94 161 ILE A CA 1
ATOM 1312 C C . ILE A 1 161 ? -19.066 10.816 25.575 1.00 92.94 161 ILE A C 1
ATOM 1314 O O . ILE A 1 161 ? -19.525 10.975 26.704 1.00 92.94 161 ILE A O 1
ATOM 1318 N N . ASP A 1 162 ? -19.321 11.651 24.565 1.00 92.44 162 ASP A N 1
ATOM 1319 C CA . ASP A 1 162 ? -20.043 12.922 24.725 1.00 92.44 162 ASP A CA 1
ATOM 1320 C C . ASP A 1 162 ? -21.445 12.723 25.325 1.00 92.44 162 ASP A C 1
ATOM 1322 O O . ASP A 1 162 ? -21.872 13.453 26.221 1.00 92.44 162 ASP A O 1
ATOM 1326 N N . ILE A 1 163 ? -22.174 11.694 24.875 1.00 92.62 163 ILE A N 1
ATOM 1327 C CA . ILE A 1 163 ? -23.493 11.346 25.430 1.00 92.62 163 ILE A CA 1
ATOM 1328 C C . ILE A 1 163 ? -23.388 10.961 26.911 1.00 92.62 163 ILE A C 1
ATOM 1330 O O . ILE A 1 163 ? -24.253 11.329 27.707 1.00 92.62 163 ILE A O 1
ATOM 1334 N N . THR A 1 164 ? -22.353 10.208 27.279 1.00 91.94 164 THR A N 1
ATOM 1335 C CA . THR A 1 164 ? -22.148 9.754 28.661 1.00 91.94 164 THR A CA 1
ATOM 1336 C C . THR A 1 164 ? -21.784 10.926 29.570 1.00 91.94 164 THR A C 1
ATOM 1338 O O . THR A 1 164 ? -22.337 11.050 30.660 1.00 91.94 164 THR A O 1
ATOM 1341 N N . GLU A 1 165 ? -20.920 11.831 29.107 1.00 89.69 165 GLU A N 1
ATOM 1342 C CA . GLU A 1 165 ? -20.568 13.045 29.849 1.00 89.69 165 GLU A CA 1
ATOM 1343 C C . GLU A 1 165 ? -21.766 13.972 30.058 1.00 89.69 165 GLU A C 1
ATOM 1345 O O . GLU A 1 165 ? -21.927 14.531 31.141 1.00 89.69 165 GLU A O 1
ATOM 1350 N N . ASN A 1 166 ? -22.626 14.124 29.049 1.00 89.56 166 ASN A N 1
ATOM 1351 C CA . ASN A 1 166 ? -23.812 14.971 29.161 1.00 89.56 166 ASN A CA 1
ATOM 1352 C C . ASN A 1 166 ? -24.842 14.411 30.148 1.00 89.56 166 ASN A C 1
ATOM 1354 O O . ASN A 1 166 ? -25.433 15.191 30.889 1.00 89.56 166 ASN A O 1
ATOM 1358 N N . LYS A 1 167 ? -25.016 13.082 30.213 1.00 86.12 167 LYS A N 1
ATOM 1359 C CA . LYS A 1 167 ? -25.869 12.444 31.232 1.00 86.12 167 LYS A CA 1
ATOM 1360 C C . 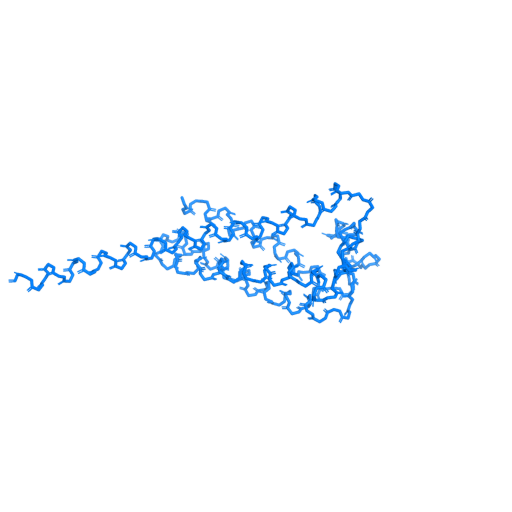LYS A 1 167 ? -25.340 12.668 32.648 1.00 86.12 167 LYS A C 1
ATOM 1362 O O . LYS A 1 167 ? -26.097 13.060 33.522 1.00 86.12 167 LYS A O 1
ATOM 1367 N N . ASN A 1 168 ? -24.033 12.512 32.852 1.00 84.25 168 ASN A N 1
ATOM 1368 C CA . ASN A 1 168 ? -23.418 12.709 34.168 1.00 84.25 168 ASN A CA 1
ATOM 1369 C C . ASN A 1 168 ? -23.475 14.166 34.667 1.00 84.25 168 ASN A C 1
ATOM 1371 O O . ASN A 1 168 ? -23.262 14.401 35.848 1.00 84.25 168 ASN A O 1
ATOM 1375 N N . LYS A 1 169 ? -23.697 15.148 33.782 1.00 80.44 169 LYS A N 1
ATOM 1376 C CA . LYS A 1 169 ? -23.878 16.565 34.152 1.00 80.44 169 LYS A CA 1
ATOM 1377 C C . LYS A 1 169 ? -25.333 16.928 34.466 1.00 80.44 169 LYS A C 1
ATOM 1379 O O . LYS A 1 169 ? -25.567 18.016 34.985 1.00 80.44 169 LYS A O 1
ATOM 1384 N N . SER A 1 170 ? -26.293 16.088 34.074 1.00 75.00 170 SER A N 1
ATOM 1385 C CA . SER A 1 170 ? -27.726 16.307 34.307 1.00 75.00 170 SER A CA 1
ATOM 1386 C C . SER A 1 170 ? -28.270 15.612 35.559 1.00 75.00 170 SER A C 1
ATOM 1388 O O . SER A 1 170 ? -29.408 15.898 35.930 1.00 75.00 170 SER A O 1
ATOM 1390 N N . ASP A 1 171 ? -27.474 14.732 36.172 1.00 62.50 171 ASP A N 1
ATOM 1391 C CA . ASP A 1 171 ? -27.735 14.057 37.453 1.00 62.50 171 ASP A CA 1
ATOM 1392 C C . ASP A 1 171 ? -27.027 14.791 38.609 1.00 62.50 171 ASP A C 1
ATOM 1394 O O . ASP A 1 171 ? -27.597 14.829 39.725 1.00 62.50 171 ASP A O 1
#

pLDDT: mean 95.17, std 4.54, range [62.5, 98.69]

Organism: Geodia barretti (NCBI:txid519541)

Radius of gyration: 19.65 Å; chains: 1; bounding box: 49×34×64 Å